Protein AF-S7MJC2-F1 (afdb_monomer_lite)

Organism: Myotis brandtii (NCBI:txid109478)

InterPro domains:
  IPR000845 Nucleoside phosphorylase domain [PF01048] (19-131)
  IPR035994 Nucleoside phosphorylase superfamily [G3DSA:3.40.50.1580] (18-143)
  IPR035994 Nucleoside phosphorylase superfamily [SSF53167] (21-129)

Secondary structure (DSSP, 8-state):
----TT-------SS--------SSHHHHHHHHHHHHHHHHHTT--S---------EESSS-TT-EEEEEEEE-TTS-SEEEEEETTEEEEEE-B--HHHHHHHHHHHTTSTT--EEEEEEE--S-SSSS--EEE-TT-GGGSS---

Foldseek 3Di:
DDDQDPAFFDADDPPDPDDDDQDDFDVSNVVVCVVVVVVCVVVVPPPHTDDDDDDFAEDVDDPQAAEQEQAEAEPVRHQWDWDQDVNDTDIGGGGYDPVVSVVVVVVCVVPPPHHYYYWYWYGDRDPPVRGTYTYHPPCPPPPVPDD

Structure (mmCIF, N/CA/C/O backbone):
data_AF-S7MJC2-F1
#
_entry.id   AF-S7MJC2-F1
#
loop_
_atom_site.group_PDB
_atom_site.id
_atom_site.type_symbol
_atom_site.label_atom_id
_atom_site.label_alt_id
_atom_site.label_comp_id
_atom_site.label_asym_id
_atom_site.label_entity_id
_atom_site.label_seq_id
_atom_site.pdbx_PDB_ins_code
_atom_site.Cartn_x
_atom_site.Cartn_y
_atom_site.Cartn_z
_atom_site.occupancy
_atom_site.B_iso_or_equiv
_atom_site.auth_seq_id
_atom_site.auth_comp_id
_atom_site.auth_asym_id
_atom_site.auth_atom_id
_atom_site.pdbx_PDB_model_num
ATOM 1 N N . MET A 1 1 ? -17.542 -5.859 9.133 1.00 28.62 1 MET A N 1
ATOM 2 C CA . MET A 1 1 ? -16.288 -5.605 8.392 1.00 28.62 1 MET A CA 1
ATOM 3 C C . MET A 1 1 ? -16.618 -5.601 6.905 1.00 28.62 1 MET A C 1
ATOM 5 O O . MET A 1 1 ? -17.199 -6.574 6.443 1.00 28.62 1 MET A O 1
ATOM 9 N N . ARG A 1 2 ? -16.375 -4.502 6.179 1.00 21.20 2 ARG A N 1
ATOM 10 C CA . ARG A 1 2 ? -16.713 -4.369 4.749 1.00 21.20 2 ARG A CA 1
ATOM 11 C C . ARG A 1 2 ? -15.410 -4.129 3.996 1.00 21.20 2 ARG A C 1
ATOM 13 O O . ARG A 1 2 ? -14.873 -3.033 4.081 1.00 21.20 2 ARG A O 1
ATOM 20 N N . ILE A 1 3 ? -14.886 -5.160 3.333 1.00 33.59 3 ILE A N 1
ATOM 21 C CA . ILE A 1 3 ? -13.587 -5.085 2.653 1.00 33.59 3 ILE A CA 1
ATOM 22 C C . ILE A 1 3 ? -13.747 -4.241 1.383 1.00 33.59 3 ILE A C 1
ATOM 24 O O . ILE A 1 3 ? -14.138 -4.735 0.326 1.00 33.59 3 ILE A O 1
ATOM 28 N N . GLN A 1 4 ? -13.468 -2.945 1.512 1.00 25.61 4 GLN A N 1
ATOM 29 C CA . GLN A 1 4 ? -12.931 -2.161 0.405 1.00 25.61 4 GLN A CA 1
ATOM 30 C C . GLN A 1 4 ? -11.503 -2.679 0.149 1.00 25.61 4 GLN A C 1
ATOM 32 O O . GLN A 1 4 ? -10.829 -3.119 1.079 1.00 25.61 4 GLN A O 1
ATOM 37 N N . GLY A 1 5 ? -11.118 -2.802 -1.121 1.00 31.08 5 GLY A N 1
ATOM 38 C CA . GLY A 1 5 ? -10.039 -3.711 -1.525 1.00 31.08 5 GLY A CA 1
ATOM 39 C C . GLY A 1 5 ? -8.655 -3.269 -1.093 1.00 31.08 5 GLY A C 1
ATOM 40 O O . GLY A 1 5 ? -8.299 -2.150 -1.408 1.00 31.08 5 GLY A O 1
ATOM 41 N N . GLU A 1 6 ? -7.908 -4.166 -0.439 1.00 34.56 6 GLU A N 1
ATOM 42 C CA . GLU A 1 6 ? -6.454 -4.100 -0.162 1.00 34.56 6 GLU A CA 1
ATOM 43 C C . GLU A 1 6 ? -5.891 -2.694 0.154 1.00 34.56 6 GLU A C 1
ATOM 45 O O . GLU A 1 6 ? -4.761 -2.350 -0.182 1.00 34.56 6 GLU A O 1
ATOM 50 N N . VAL A 1 7 ? -6.699 -1.903 0.868 1.00 31.23 7 VAL A N 1
ATOM 51 C CA . VAL A 1 7 ? -6.374 -0.594 1.436 1.00 31.23 7 VAL A CA 1
ATOM 52 C C . VAL A 1 7 ? -6.055 -0.789 2.910 1.00 31.23 7 VAL A C 1
ATOM 54 O O . VAL A 1 7 ? -6.888 -1.246 3.697 1.00 31.23 7 VAL A O 1
ATOM 57 N N . PHE A 1 8 ? -4.826 -0.451 3.279 1.00 36.59 8 PHE A N 1
ATOM 58 C CA . PHE A 1 8 ? -4.298 -0.622 4.625 1.00 36.59 8 PHE A CA 1
ATOM 59 C C . PHE A 1 8 ? -4.498 0.668 5.435 1.00 36.59 8 PHE A C 1
ATOM 61 O O . PHE A 1 8 ? -3.871 1.687 5.152 1.00 36.59 8 PHE A O 1
ATOM 68 N N . LYS A 1 9 ? -5.347 0.611 6.467 1.00 26.17 9 LYS A N 1
ATOM 69 C CA . LYS A 1 9 ? -5.318 1.541 7.611 1.00 26.17 9 LYS A CA 1
ATOM 70 C C . LYS A 1 9 ? -4.626 0.824 8.786 1.00 26.17 9 LYS A C 1
ATOM 72 O O . LYS A 1 9 ? -5.081 -0.277 9.081 1.00 26.17 9 LYS A O 1
ATOM 77 N N . GLY A 1 10 ? -3.584 1.373 9.442 1.00 34.16 10 GLY A N 1
ATOM 78 C CA . GLY A 1 10 ? -3.064 0.936 10.770 1.00 34.16 10 GLY A CA 1
ATOM 79 C C . GLY A 1 10 ? -1.548 0.941 11.061 1.00 34.16 10 GLY A C 1
ATOM 80 O O . GLY A 1 10 ? -0.824 1.518 10.278 1.00 34.16 10 GLY A O 1
ATOM 81 N N . VAL A 1 11 ? -0.967 0.405 12.161 1.00 38.16 11 VAL A N 1
ATOM 82 C CA . VAL A 1 11 ? -1.259 -0.790 13.012 1.00 38.16 11 VAL A CA 1
ATOM 83 C C . VAL A 1 11 ? -1.580 -0.517 14.486 1.00 38.16 11 VAL A C 1
ATOM 85 O O . VAL A 1 11 ? -0.864 0.232 15.140 1.00 38.16 11 VAL A O 1
ATOM 88 N N . THR A 1 12 ? -2.492 -1.335 15.039 1.00 33.94 12 THR A N 1
ATOM 89 C CA . THR A 1 12 ? -2.581 -1.624 16.484 1.00 33.94 12 THR A CA 1
ATOM 90 C C . THR A 1 12 ? -2.860 -3.120 16.716 1.00 33.94 12 THR A C 1
ATOM 92 O O . THR A 1 12 ? -3.979 -3.586 16.516 1.00 33.94 12 THR A O 1
ATOM 95 N N . LEU A 1 13 ? -1.853 -3.899 17.140 1.00 39.00 13 LEU A N 1
ATOM 96 C CA . LEU A 1 13 ? -2.025 -5.309 17.539 1.00 39.00 13 LEU A CA 1
ATOM 97 C C . LEU A 1 13 ? -2.205 -5.443 19.066 1.00 39.00 13 LEU A C 1
ATOM 99 O O . LEU A 1 13 ? -1.480 -4.790 19.826 1.00 39.00 13 LEU A O 1
ATOM 103 N N . PRO A 1 14 ? -3.105 -6.318 19.561 1.00 34.75 14 PRO A N 1
ATOM 104 C CA . PRO A 1 14 ? -3.339 -6.522 20.992 1.00 34.75 14 PRO A CA 1
ATOM 105 C C . PRO A 1 14 ? -2.229 -7.361 21.661 1.00 34.75 14 PRO A C 1
ATOM 107 O O . PRO A 1 14 ? -2.438 -8.496 22.079 1.00 34.75 14 PRO A O 1
ATOM 110 N N . LYS A 1 15 ? -1.037 -6.770 21.811 1.00 33.28 15 LYS A N 1
ATOM 111 C CA . LYS A 1 15 ? 0.146 -7.288 22.537 1.00 33.28 15 LYS A CA 1
ATOM 112 C C . LYS A 1 15 ? 0.772 -8.612 22.057 1.00 33.28 15 LYS A C 1
ATOM 114 O O . LYS A 1 15 ? 1.836 -8.954 22.575 1.00 33.28 15 LYS A O 1
ATOM 119 N N . SER A 1 16 ? 0.224 -9.308 21.060 1.00 41.56 16 SER A N 1
ATOM 120 C CA . SER A 1 16 ? 0.956 -10.342 20.314 1.00 41.56 16 SER A CA 1
ATOM 121 C C . SER A 1 16 ? 1.683 -9.718 19.115 1.00 41.56 16 SER A C 1
ATOM 123 O O . SER A 1 16 ? 1.082 -9.033 18.291 1.00 41.56 16 SER A O 1
ATOM 125 N N . HIS A 1 17 ? 3.003 -9.911 19.039 1.00 54.34 17 HIS A N 1
ATOM 126 C CA . HIS A 1 17 ? 3.835 -9.445 17.920 1.00 54.34 17 HIS A CA 1
ATOM 127 C C . HIS A 1 17 ? 3.906 -10.527 16.835 1.00 54.34 17 HIS A C 1
ATOM 129 O O . HIS A 1 17 ? 4.976 -11.050 16.526 1.00 54.34 17 HIS A O 1
ATOM 135 N N . ASP A 1 18 ? 2.750 -10.889 16.286 1.00 58.09 18 ASP A N 1
ATOM 136 C CA . ASP A 1 18 ? 2.670 -11.841 15.183 1.00 58.09 18 ASP A CA 1
ATOM 137 C C . ASP A 1 18 ? 3.053 -11.118 13.882 1.00 58.09 18 ASP A C 1
ATOM 139 O O . ASP A 1 18 ? 2.331 -10.238 13.413 1.00 58.09 18 ASP A O 1
ATOM 143 N N . ILE A 1 19 ? 4.218 -11.459 13.320 1.00 69.44 19 ILE A N 1
ATOM 144 C CA . ILE A 1 19 ? 4.754 -10.872 12.080 1.00 69.44 19 ILE A CA 1
ATOM 145 C C . ILE A 1 19 ? 4.627 -11.918 10.958 1.00 69.44 19 ILE A C 1
ATOM 147 O O . ILE A 1 19 ? 5.521 -12.752 10.805 1.00 69.44 19 ILE A O 1
ATOM 151 N N . PRO A 1 20 ? 3.519 -11.938 10.191 1.00 73.75 20 PRO A N 1
ATOM 152 C CA . PRO A 1 20 ? 3.336 -12.900 9.109 1.00 73.75 20 PRO A CA 1
ATOM 153 C C . PRO A 1 20 ? 4.168 -12.523 7.876 1.00 73.75 20 PRO A C 1
ATOM 155 O O . PRO A 1 20 ? 4.022 -11.436 7.313 1.00 73.75 20 PRO A O 1
ATOM 158 N N . GLU A 1 21 ? 4.999 -13.450 7.401 1.00 84.12 21 GLU A N 1
ATOM 159 C CA . GLU A 1 21 ? 5.652 -13.322 6.097 1.00 84.12 21 GLU A CA 1
ATOM 160 C C . GLU A 1 21 ? 4.642 -13.556 4.962 1.00 84.12 21 GLU A C 1
ATOM 162 O O . GLU A 1 21 ? 3.873 -14.516 4.983 1.00 84.12 21 GLU A O 1
ATOM 167 N N . HIS A 1 22 ? 4.644 -12.680 3.951 1.00 84.62 22 HIS A N 1
ATOM 168 C CA . HIS A 1 22 ? 3.643 -12.688 2.876 1.00 84.62 22 HIS A CA 1
ATOM 169 C C . HIS A 1 22 ? 4.168 -13.162 1.508 1.00 84.62 22 HIS A C 1
ATOM 171 O O . HIS A 1 22 ? 3.456 -13.056 0.509 1.00 84.62 22 HIS A O 1
ATOM 177 N N . GLY A 1 23 ? 5.415 -13.637 1.420 1.00 90.19 23 GLY A N 1
ATOM 178 C CA . GLY A 1 23 ? 6.057 -14.005 0.150 1.00 90.19 23 GLY A CA 1
ATOM 179 C C . GLY A 1 23 ? 6.201 -12.823 -0.822 1.00 90.19 23 GLY A C 1
ATOM 180 O O . GLY A 1 23 ? 6.333 -11.676 -0.395 1.00 90.19 23 GLY A O 1
ATOM 181 N N . MET A 1 24 ? 6.164 -13.085 -2.132 1.00 87.38 24 MET A N 1
ATOM 182 C CA . MET A 1 24 ? 6.287 -12.060 -3.181 1.00 87.38 24 MET A CA 1
ATOM 183 C C . MET A 1 24 ? 5.055 -12.020 -4.094 1.00 87.38 24 MET A C 1
ATOM 185 O O . MET A 1 24 ? 4.459 -13.053 -4.392 1.00 87.38 24 MET A O 1
ATOM 189 N N . GLY A 1 25 ? 4.721 -10.820 -4.578 1.00 86.50 25 GLY A N 1
ATOM 190 C CA . GLY A 1 25 ? 3.630 -10.585 -5.525 1.00 86.50 25 GLY A CA 1
ATOM 191 C C . GLY A 1 25 ? 2.225 -10.583 -4.906 1.00 86.50 25 GLY A C 1
ATOM 192 O O . GLY A 1 25 ? 1.976 -11.153 -3.841 1.00 86.50 25 GLY A O 1
ATOM 193 N N . ILE A 1 26 ? 1.293 -9.944 -5.620 1.00 89.56 26 ILE A N 1
ATOM 194 C CA . ILE A 1 26 ? -0.116 -9.768 -5.223 1.00 89.56 26 ILE A CA 1
ATOM 195 C C . ILE A 1 26 ? -0.815 -11.097 -4.847 1.00 89.56 26 ILE A C 1
ATOM 197 O O . ILE A 1 26 ? -1.455 -11.135 -3.795 1.00 89.56 26 ILE A O 1
ATOM 201 N N . PRO A 1 27 ? -0.667 -12.218 -5.592 1.00 90.56 27 PRO A N 1
ATOM 202 C CA . PRO A 1 27 ? -1.333 -13.475 -5.232 1.00 90.56 27 PRO A CA 1
ATOM 203 C C . PRO A 1 27 ? -0.924 -14.026 -3.858 1.00 90.56 27 PRO A C 1
ATOM 205 O O . PRO A 1 27 ? -1.760 -14.572 -3.144 1.00 90.56 27 PRO A O 1
ATOM 208 N N . SER A 1 28 ? 0.348 -13.869 -3.475 1.00 91.38 28 SER A N 1
ATOM 209 C CA . SER A 1 28 ? 0.890 -14.399 -2.218 1.00 91.38 28 SER A CA 1
ATOM 210 C C . SER A 1 28 ? 0.398 -13.595 -1.009 1.00 91.38 28 SER A C 1
ATOM 212 O O . SER A 1 28 ? -0.104 -14.167 -0.039 1.00 91.38 28 SER A O 1
ATOM 214 N N . ILE A 1 29 ? 0.459 -12.260 -1.088 1.00 89.62 29 ILE A N 1
ATOM 215 C CA . ILE A 1 29 ? -0.028 -11.390 -0.009 1.00 89.62 29 ILE A CA 1
ATOM 216 C C . ILE A 1 29 ? -1.555 -11.439 0.136 1.00 89.62 29 ILE A C 1
ATOM 218 O O . ILE A 1 29 ? -2.042 -11.463 1.264 1.00 89.62 29 ILE A O 1
ATOM 222 N N . SER A 1 30 ? -2.312 -11.541 -0.962 1.00 90.25 30 SER A N 1
ATOM 223 C CA . SER A 1 30 ? -3.780 -11.600 -0.906 1.00 90.25 30 SER A CA 1
ATOM 224 C C . SER A 1 30 ? -4.284 -12.844 -0.156 1.00 90.25 30 SER A C 1
ATOM 226 O O . SER A 1 30 ? -5.196 -12.741 0.666 1.00 90.25 30 SER A O 1
ATOM 228 N N . ILE A 1 31 ? -3.634 -14.007 -0.333 1.00 91.19 31 ILE A N 1
ATOM 229 C CA . ILE A 1 31 ? -3.926 -15.222 0.454 1.00 91.19 31 ILE A CA 1
ATOM 230 C C . ILE A 1 31 ? -3.681 -14.966 1.948 1.00 91.19 31 ILE A C 1
ATOM 232 O O . ILE A 1 31 ? -4.584 -15.190 2.756 1.00 91.19 31 ILE A O 1
ATOM 236 N N . MET A 1 32 ? -2.499 -14.449 2.309 1.00 91.75 32 MET A N 1
ATOM 237 C CA . MET A 1 32 ? -2.142 -14.145 3.702 1.00 91.75 32 MET A CA 1
ATOM 238 C C . MET A 1 32 ? -3.163 -13.195 4.345 1.00 91.75 32 MET A C 1
ATOM 240 O O . MET A 1 32 ? -3.682 -13.490 5.421 1.00 91.75 32 MET A O 1
ATOM 244 N N . LEU A 1 33 ? -3.522 -12.101 3.665 1.00 90.00 33 LEU A N 1
ATOM 245 C CA . LEU A 1 33 ? -4.487 -11.121 4.169 1.00 90.00 33 LEU A CA 1
ATOM 246 C C . LEU A 1 33 ? -5.890 -11.709 4.317 1.00 90.00 33 LEU A C 1
ATOM 248 O O . LEU A 1 33 ? -6.542 -11.471 5.334 1.00 90.00 33 LEU A O 1
ATOM 252 N N . HIS A 1 34 ? -6.351 -12.514 3.357 1.00 90.56 34 HIS A N 1
ATOM 253 C CA . HIS A 1 34 ? -7.633 -13.204 3.473 1.00 90.56 34 HIS A CA 1
ATOM 254 C C . HIS A 1 34 ? -7.680 -14.143 4.690 1.00 90.56 34 HIS A C 1
ATOM 256 O O . HIS A 1 34 ? -8.736 -14.276 5.309 1.00 90.56 34 HIS A O 1
ATOM 262 N N . GLU A 1 35 ? -6.566 -14.775 5.064 1.00 91.38 35 GLU A N 1
ATOM 263 C CA . GLU A 1 35 ? -6.475 -15.650 6.239 1.00 91.38 35 GLU A CA 1
ATOM 264 C C . GLU A 1 35 ? -6.355 -14.859 7.549 1.00 91.38 35 GLU A C 1
ATOM 266 O O . GLU A 1 35 ? -7.121 -15.105 8.484 1.00 91.38 35 GLU A O 1
ATOM 271 N N . LEU A 1 36 ? -5.484 -13.849 7.586 1.00 88.50 36 LEU A N 1
ATOM 272 C CA . LEU A 1 36 ? -5.286 -12.958 8.728 1.00 88.50 36 LEU A CA 1
ATOM 273 C C . LEU A 1 36 ? -6.575 -12.205 9.094 1.00 88.50 36 LEU A C 1
ATOM 275 O O . LEU A 1 36 ? -6.948 -12.151 10.263 1.00 88.50 36 LEU A O 1
ATOM 279 N N . ILE A 1 37 ? -7.316 -11.690 8.108 1.00 87.69 37 ILE A N 1
ATOM 280 C CA . ILE A 1 37 ? -8.592 -10.996 8.337 1.00 87.69 37 ILE A CA 1
ATOM 281 C C . ILE A 1 37 ? -9.655 -11.947 8.918 1.00 87.69 37 ILE A C 1
ATOM 283 O O . ILE A 1 37 ? -10.389 -11.550 9.827 1.00 87.69 37 ILE A O 1
ATOM 287 N N . LYS A 1 38 ? -9.720 -13.212 8.465 1.00 89.81 38 LYS A N 1
ATOM 288 C CA . LYS A 1 38 ? -10.585 -14.238 9.088 1.00 89.81 38 LYS A CA 1
ATOM 289 C C . LYS A 1 38 ? -10.175 -14.490 10.544 1.00 89.81 38 LYS A C 1
ATOM 291 O O . LYS A 1 38 ? -11.042 -14.547 11.413 1.00 89.81 38 LYS A O 1
ATOM 296 N N . LEU A 1 39 ? -8.874 -14.624 10.816 1.00 90.56 39 LEU A N 1
ATOM 297 C CA . LEU A 1 39 ? -8.333 -14.866 12.158 1.00 90.56 39 LEU A CA 1
ATOM 298 C C . LEU A 1 39 ? -8.689 -13.722 13.117 1.00 90.56 39 LEU A C 1
ATOM 300 O O . LEU A 1 39 ? -9.268 -13.975 14.170 1.00 90.56 39 LEU A O 1
ATOM 304 N N . LEU A 1 40 ? -8.430 -12.473 12.724 1.00 87.62 40 LEU A N 1
ATOM 305 C CA . LEU A 1 40 ? -8.744 -11.274 13.511 1.00 87.62 40 LEU A CA 1
ATOM 306 C C . LEU A 1 40 ? -10.250 -11.132 13.783 1.00 87.62 40 LEU A C 1
ATOM 308 O O . LEU A 1 40 ? -10.655 -10.803 14.900 1.00 87.62 40 LEU A O 1
ATOM 312 N N . TYR A 1 41 ? -11.089 -11.450 12.792 1.00 88.31 41 TYR A N 1
ATOM 313 C CA . TYR A 1 41 ? -12.543 -11.490 12.952 1.00 88.31 41 TYR A CA 1
ATOM 314 C C . TYR A 1 41 ? -12.990 -12.553 13.972 1.00 88.31 41 TYR A C 1
ATOM 316 O O . TYR A 1 41 ? -13.792 -12.257 14.858 1.00 88.31 41 TYR A O 1
ATOM 324 N N . HIS A 1 42 ? -12.448 -13.774 13.901 1.00 91.81 42 HIS A N 1
ATOM 325 C CA . HIS A 1 42 ? -12.751 -14.835 14.869 1.00 91.81 42 HIS A CA 1
ATOM 326 C C . HIS A 1 42 ? -12.195 -14.547 16.273 1.00 91.81 42 HIS A C 1
ATOM 328 O O . HIS A 1 42 ? -12.833 -14.906 17.262 1.00 91.81 42 HIS A O 1
ATOM 334 N N . ALA A 1 43 ? -11.070 -13.836 16.368 1.00 90.75 43 ALA A N 1
ATOM 335 C CA . ALA A 1 43 ? -10.506 -13.315 17.612 1.00 90.75 43 ALA A CA 1
ATOM 336 C C . ALA A 1 43 ? -11.262 -12.087 18.169 1.00 90.75 43 ALA A C 1
ATOM 338 O O . ALA A 1 43 ? -10.820 -11.502 19.157 1.00 90.75 43 ALA A O 1
ATOM 339 N N . GLN A 1 44 ? -12.376 -11.675 17.543 1.00 91.50 44 GLN A N 1
ATOM 340 C CA . GLN A 1 44 ? -13.187 -10.501 17.910 1.00 91.50 44 GLN A CA 1
ATOM 341 C C . GLN A 1 44 ? -12.364 -9.209 18.039 1.00 91.50 44 GLN A C 1
ATOM 343 O O . GLN A 1 44 ? -12.683 -8.325 18.834 1.00 91.50 44 GLN A O 1
ATOM 348 N N . SER A 1 45 ? -11.275 -9.106 17.277 1.00 85.38 45 SER A N 1
ATOM 349 C CA . SER A 1 45 ? -10.346 -7.994 17.407 1.00 85.38 45 SER A CA 1
ATOM 350 C C . SER A 1 45 ? -10.912 -6.754 16.709 1.00 85.38 45 SER A C 1
ATOM 352 O O . SER A 1 45 ? -11.201 -6.765 15.512 1.00 85.38 45 SER A O 1
ATOM 354 N N . CYS A 1 46 ? -11.087 -5.686 17.484 1.00 84.06 46 CYS A N 1
ATOM 355 C CA . CYS A 1 46 ? -11.564 -4.382 17.031 1.00 84.06 46 CYS A CA 1
ATOM 356 C C . CYS A 1 46 ? -10.399 -3.400 16.921 1.00 84.06 46 CYS A C 1
ATOM 358 O O . CYS A 1 46 ? -9.376 -3.591 17.572 1.00 84.06 46 CYS A O 1
ATOM 360 N N . ASP A 1 47 ? -10.583 -2.354 16.113 1.00 82.38 47 ASP A N 1
ATOM 361 C CA . ASP A 1 47 ? -9.539 -1.366 15.812 1.00 82.38 47 ASP A CA 1
ATOM 362 C C . ASP A 1 47 ? -8.242 -2.016 15.280 1.00 82.38 47 ASP A C 1
ATOM 364 O O . ASP A 1 47 ? -7.131 -1.582 15.582 1.00 82.38 47 ASP A O 1
ATOM 368 N N . VAL A 1 48 ? -8.405 -3.091 14.484 1.00 77.38 48 VAL A N 1
ATOM 369 C CA . VAL A 1 48 ? -7.309 -3.792 13.795 1.00 77.38 48 VAL A CA 1
ATOM 370 C C . VAL A 1 48 ? -7.222 -3.417 12.321 1.00 77.38 48 VAL A C 1
ATOM 372 O O . VAL A 1 48 ? -8.208 -3.212 11.613 1.00 77.38 48 VAL A O 1
ATOM 375 N N . THR A 1 49 ? -5.969 -3.325 11.909 1.00 78.62 49 THR A N 1
ATOM 376 C CA . THR A 1 49 ? -5.345 -2.043 11.602 1.00 78.62 49 THR A CA 1
ATOM 377 C C . THR A 1 49 ? -3.917 -2.511 11.233 1.00 78.62 49 THR A C 1
ATOM 379 O O . THR A 1 49 ? -3.300 -3.217 12.033 1.00 78.62 49 THR A O 1
ATOM 382 N N . MET A 1 50 ? -3.437 -2.277 9.999 1.00 83.12 50 MET A N 1
ATOM 383 C CA . MET A 1 50 ? -2.374 -3.035 9.298 1.00 83.12 50 MET A CA 1
ATOM 384 C C . MET A 1 50 ? -1.297 -2.156 8.608 1.00 83.12 50 MET A C 1
ATOM 386 O O . MET A 1 50 ? -1.625 -1.109 8.064 1.00 83.12 50 MET A O 1
ATOM 390 N N . ILE A 1 51 ? -0.036 -2.627 8.567 1.00 86.69 51 ILE A N 1
ATOM 391 C CA . ILE A 1 51 ? 1.148 -2.014 7.913 1.00 86.69 51 ILE A CA 1
ATOM 392 C C . ILE A 1 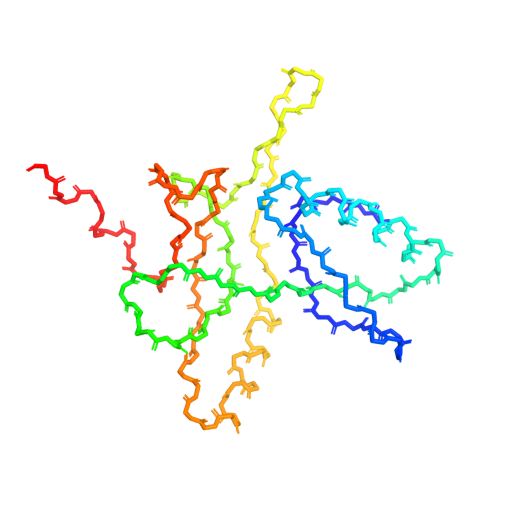51 ? 1.859 -3.095 7.096 1.00 86.69 51 ILE A C 1
ATOM 394 O O . ILE A 1 51 ? 2.039 -4.214 7.577 1.00 86.69 51 ILE A O 1
ATOM 398 N N . ARG A 1 52 ? 2.342 -2.743 5.898 1.00 88.38 52 ARG A N 1
ATOM 399 C CA . ARG A 1 52 ? 3.279 -3.566 5.122 1.00 88.38 52 ARG A CA 1
ATOM 400 C C . ARG A 1 52 ? 4.679 -2.953 5.176 1.00 88.38 52 ARG A C 1
ATOM 402 O O . ARG A 1 52 ? 4.867 -1.828 4.727 1.00 88.38 52 ARG A O 1
ATOM 409 N N . MET A 1 53 ? 5.664 -3.706 5.663 1.00 88.56 53 MET A N 1
ATOM 410 C CA . MET A 1 53 ? 7.086 -3.375 5.499 1.00 88.56 53 MET A CA 1
ATOM 411 C C . MET A 1 53 ? 7.674 -4.190 4.343 1.00 88.56 53 MET A C 1
ATOM 413 O O . MET A 1 53 ? 7.297 -5.342 4.138 1.00 88.56 53 MET A O 1
ATOM 417 N N . GLY A 1 54 ? 8.588 -3.603 3.570 1.00 86.69 54 GLY A N 1
ATOM 418 C CA . GLY A 1 54 ? 9.223 -4.273 2.437 1.00 86.69 54 GLY A CA 1
ATOM 419 C C . GLY A 1 54 ? 10.133 -3.344 1.636 1.00 86.69 54 GLY A C 1
ATOM 420 O O . GLY A 1 54 ? 10.237 -2.156 1.931 1.00 86.69 54 GLY A O 1
ATOM 421 N N . THR A 1 55 ? 10.788 -3.892 0.616 1.00 86.50 55 THR A N 1
ATOM 422 C CA . THR A 1 55 ? 11.676 -3.161 -0.299 1.00 86.50 55 THR A CA 1
ATOM 423 C C . THR A 1 55 ? 10.949 -2.718 -1.576 1.00 86.50 55 THR A C 1
ATOM 425 O O . THR A 1 55 ? 9.865 -3.210 -1.900 1.00 86.50 55 THR A O 1
ATOM 428 N N . SER A 1 56 ? 11.540 -1.763 -2.297 1.00 86.94 56 SER A N 1
ATOM 429 C CA . SER A 1 56 ? 11.050 -1.223 -3.573 1.00 86.94 56 SER A CA 1
ATOM 430 C C . SER A 1 56 ? 12.199 -0.591 -4.374 1.00 86.94 56 SER A C 1
ATOM 432 O O . SER A 1 56 ? 13.296 -0.408 -3.841 1.00 86.94 56 SER A O 1
ATOM 434 N N . GLY A 1 57 ? 11.965 -0.254 -5.648 1.00 86.31 57 GLY A N 1
ATOM 435 C CA . GLY A 1 57 ? 12.828 0.662 -6.395 1.00 86.31 57 GLY A CA 1
ATOM 436 C C . GLY A 1 57 ? 12.383 2.113 -6.194 1.00 86.31 57 GLY A C 1
ATOM 437 O O . GLY A 1 57 ? 11.212 2.429 -6.383 1.00 86.31 57 GLY A O 1
ATOM 438 N N . GLY A 1 58 ? 13.301 3.011 -5.838 1.00 86.31 58 GLY A N 1
ATOM 439 C CA . GLY A 1 58 ? 13.031 4.453 -5.794 1.00 86.31 58 GLY A CA 1
ATOM 440 C C . GLY A 1 58 ? 13.374 5.139 -7.119 1.00 86.31 58 GLY A C 1
ATOM 441 O O . GLY A 1 58 ? 14.400 4.823 -7.721 1.00 86.31 58 GLY A O 1
ATOM 442 N N . ILE A 1 59 ? 12.557 6.101 -7.558 1.00 86.12 59 ILE A N 1
ATOM 443 C CA . ILE A 1 59 ? 12.871 7.011 -8.671 1.00 86.12 59 ILE A CA 1
ATOM 444 C C . ILE A 1 59 ? 12.830 8.453 -8.162 1.00 86.12 59 ILE A C 1
ATOM 446 O O . ILE A 1 59 ? 11.890 8.860 -7.488 1.00 86.12 59 ILE A O 1
ATOM 450 N N . GLY A 1 60 ? 13.894 9.216 -8.436 1.00 85.50 60 GLY A N 1
ATOM 451 C CA . GLY A 1 60 ? 14.110 10.537 -7.826 1.00 85.50 60 GLY A CA 1
ATOM 452 C C . GLY A 1 60 ? 14.420 10.488 -6.320 1.00 85.50 60 GLY A C 1
ATOM 453 O O . GLY A 1 60 ? 14.487 11.528 -5.672 1.00 85.50 60 GLY A O 1
ATOM 454 N N . VAL A 1 61 ? 14.617 9.290 -5.759 1.00 85.94 61 VAL A N 1
ATOM 455 C CA . VAL A 1 61 ? 14.795 9.022 -4.324 1.00 85.94 61 VAL A CA 1
ATOM 456 C C . VAL A 1 61 ? 16.180 8.415 -4.073 1.00 85.94 61 VAL A C 1
ATOM 458 O O . VAL A 1 61 ? 16.671 7.617 -4.872 1.00 85.94 61 VAL A O 1
ATOM 461 N N . ALA A 1 62 ? 16.824 8.793 -2.967 1.00 89.12 62 ALA A N 1
ATOM 462 C CA . ALA A 1 62 ? 18.156 8.305 -2.616 1.00 89.12 62 ALA A CA 1
ATOM 463 C C . ALA A 1 62 ? 18.140 6.822 -2.169 1.00 89.12 62 ALA A C 1
ATOM 465 O O . ALA A 1 62 ? 17.201 6.389 -1.494 1.00 89.12 62 ALA A O 1
ATOM 466 N N . PRO A 1 63 ? 19.185 6.028 -2.479 1.00 89.69 63 PRO A N 1
ATOM 467 C CA . PRO A 1 63 ? 19.315 4.671 -1.953 1.00 89.69 63 PRO A CA 1
ATOM 468 C C . PRO A 1 63 ? 19.314 4.652 -0.419 1.00 89.69 63 PRO A C 1
ATOM 470 O O . PRO A 1 63 ? 20.045 5.409 0.216 1.00 89.69 63 PRO A O 1
ATOM 473 N N . GLY 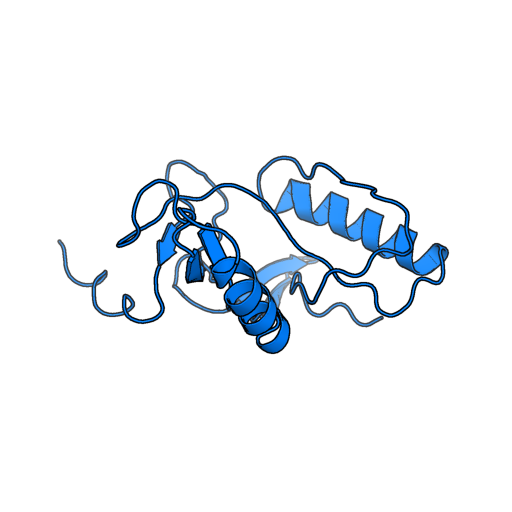A 1 64 ? 18.509 3.767 0.173 1.00 87.00 64 GLY A N 1
ATOM 474 C CA . GLY A 1 64 ? 18.343 3.665 1.627 1.00 87.00 64 GLY A CA 1
ATOM 475 C C . GLY A 1 64 ? 17.270 4.583 2.226 1.00 87.00 64 GLY A C 1
ATOM 476 O O . GLY A 1 64 ? 17.009 4.478 3.423 1.00 87.00 64 GLY A O 1
ATOM 477 N N . SER A 1 65 ? 16.614 5.435 1.430 1.00 89.06 65 SER A N 1
ATOM 478 C CA . SER A 1 65 ? 15.423 6.160 1.883 1.00 89.06 65 SER A CA 1
ATOM 479 C C . SER A 1 65 ? 14.247 5.228 2.174 1.00 89.06 65 SER A C 1
ATOM 481 O O . SER A 1 65 ? 14.016 4.247 1.465 1.00 89.06 65 SER A O 1
ATOM 483 N N . VAL A 1 66 ? 13.455 5.594 3.180 1.00 90.75 66 VAL A N 1
ATOM 484 C CA . VAL A 1 66 ? 12.140 5.002 3.454 1.00 90.75 66 VAL A CA 1
ATOM 485 C C . VAL A 1 66 ? 11.072 5.854 2.775 1.00 90.75 66 VAL A C 1
ATOM 487 O O . VAL A 1 66 ? 11.139 7.083 2.805 1.00 90.75 66 VAL A O 1
ATOM 490 N N . VAL A 1 67 ? 10.066 5.212 2.181 1.00 89.62 67 VAL A N 1
ATOM 491 C CA . VAL A 1 67 ? 8.886 5.917 1.671 1.00 89.62 67 VAL A CA 1
ATOM 492 C C . VAL A 1 67 ? 7.630 5.371 2.327 1.00 89.62 67 VAL A C 1
ATOM 494 O O . VAL A 1 67 ? 7.327 4.181 2.245 1.00 89.62 67 VAL A O 1
ATOM 497 N N . ILE A 1 68 ? 6.898 6.269 2.970 1.00 92.44 68 ILE A N 1
ATOM 498 C CA . ILE A 1 68 ? 5.559 6.036 3.488 1.00 92.44 68 ILE A CA 1
ATOM 499 C C . ILE A 1 68 ? 4.607 6.199 2.304 1.00 92.44 68 ILE A C 1
ATOM 501 O O . ILE A 1 68 ? 4.561 7.256 1.678 1.00 92.44 68 ILE A O 1
ATOM 505 N N . THR A 1 69 ? 3.879 5.141 1.959 1.00 91.19 69 THR A N 1
ATOM 506 C CA . THR A 1 69 ? 2.928 5.199 0.844 1.00 91.19 69 THR A CA 1
ATOM 507 C C . THR A 1 69 ? 1.634 5.865 1.303 1.00 91.19 69 THR A C 1
ATOM 509 O O . THR A 1 69 ? 1.013 5.389 2.249 1.00 91.19 69 THR A O 1
ATOM 512 N N . ASP A 1 70 ? 1.216 6.937 0.631 1.00 87.06 70 ASP A N 1
ATOM 513 C CA . ASP A 1 70 ? -0.114 7.549 0.789 1.00 87.06 70 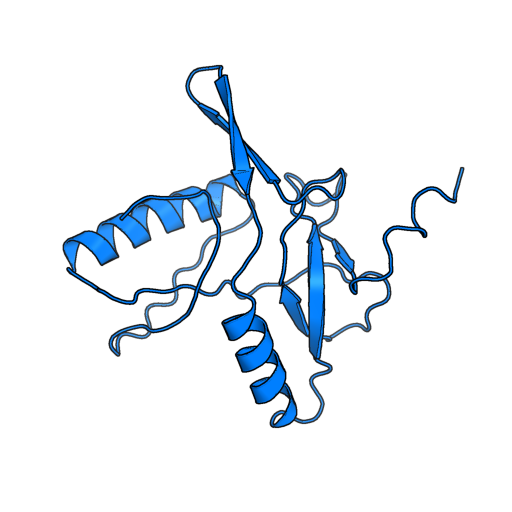ASP A CA 1
ATOM 514 C C . ASP A 1 70 ? -1.139 6.963 -0.197 1.00 87.06 70 ASP A C 1
ATOM 516 O O . ASP A 1 70 ? -2.326 6.868 0.108 1.00 87.06 70 ASP A O 1
ATOM 520 N N . THR A 1 71 ? -0.673 6.540 -1.372 1.00 88.12 71 THR A N 1
ATOM 521 C CA . THR A 1 71 ? -1.473 5.962 -2.453 1.00 88.12 71 THR A CA 1
ATOM 522 C C . THR A 1 71 ? -0.662 4.885 -3.168 1.00 88.12 71 THR A C 1
ATOM 524 O O . THR A 1 71 ? 0.442 5.146 -3.654 1.00 88.12 71 THR A O 1
ATOM 527 N N . ALA A 1 72 ? -1.199 3.667 -3.262 1.00 90.94 72 ALA A N 1
ATOM 528 C CA . ALA A 1 72 ? -0.669 2.675 -4.196 1.00 90.94 72 ALA A CA 1
ATOM 529 C C . ALA A 1 72 ? -1.325 2.873 -5.572 1.00 90.94 72 ALA A C 1
ATOM 531 O O . ALA A 1 72 ? -2.519 3.161 -5.640 1.00 90.94 72 ALA A O 1
ATOM 532 N N . VAL A 1 73 ? -0.579 2.725 -6.666 1.00 88.38 73 VAL A N 1
ATOM 533 C CA . VAL A 1 73 ? -1.081 2.953 -8.035 1.00 88.38 73 VAL A CA 1
ATOM 534 C C . VAL A 1 73 ? -0.797 1.778 -8.968 1.00 88.38 73 VAL A C 1
ATOM 536 O O . VAL A 1 73 ? 0.134 1.002 -8.740 1.00 88.38 73 VAL A O 1
ATOM 539 N N . ASP A 1 74 ? -1.604 1.643 -10.021 1.00 89.00 74 ASP A N 1
ATOM 540 C CA . ASP A 1 74 ? -1.353 0.693 -11.108 1.00 89.00 74 ASP A CA 1
ATOM 541 C C . ASP A 1 74 ? -0.234 1.173 -12.058 1.00 89.00 74 ASP A C 1
ATOM 543 O O . ASP A 1 74 ? 0.291 2.283 -11.941 1.00 89.00 74 ASP A O 1
ATOM 547 N N . SER A 1 75 ? 0.122 0.345 -13.045 1.00 87.75 75 SER A N 1
ATOM 548 C CA . SER A 1 75 ? 1.119 0.680 -14.078 1.00 87.75 75 SER A CA 1
ATOM 549 C C . SER A 1 75 ? 0.734 1.869 -14.980 1.00 87.75 75 SER A C 1
ATOM 551 O O . SER A 1 75 ? 1.542 2.279 -15.809 1.00 87.75 75 SER A O 1
ATOM 553 N N . PHE A 1 76 ? -0.481 2.413 -14.844 1.00 89.56 76 PHE A N 1
ATOM 554 C CA . PHE A 1 76 ? -0.971 3.621 -15.518 1.00 89.56 76 PHE A CA 1
ATOM 555 C C . PHE A 1 76 ? -1.122 4.801 -14.539 1.00 89.56 76 PHE A C 1
ATOM 557 O O . PHE A 1 76 ? -1.863 5.741 -14.835 1.00 89.56 76 PHE A O 1
ATOM 564 N N . PHE A 1 77 ? -0.453 4.732 -13.380 1.00 89.50 77 PHE A N 1
ATOM 565 C CA . PHE A 1 77 ? -0.450 5.723 -12.298 1.00 89.50 77 PHE A CA 1
ATOM 566 C C . PHE A 1 77 ? -1.828 6.007 -11.673 1.00 89.50 77 PHE A C 1
ATOM 568 O O . PHE A 1 77 ? -2.019 7.017 -11.003 1.00 89.50 77 PHE A O 1
ATOM 575 N N . LYS A 1 78 ? -2.808 5.109 -11.834 1.00 91.44 78 LYS A N 1
ATOM 576 C CA . LYS A 1 78 ? -4.164 5.312 -11.299 1.00 91.44 78 LYS A CA 1
ATOM 577 C C . LYS A 1 78 ? -4.308 4.697 -9.903 1.00 91.44 78 LYS A C 1
ATOM 579 O O . LYS A 1 78 ? -3.848 3.571 -9.703 1.00 91.44 78 LYS A O 1
ATOM 584 N N . PRO A 1 79 ? -5.008 5.362 -8.960 1.00 91.00 79 PRO A N 1
ATOM 585 C CA . PRO A 1 79 ? -5.257 4.864 -7.603 1.00 91.00 79 PRO A CA 1
ATOM 586 C C . PRO A 1 79 ? -6.341 3.774 -7.603 1.00 91.00 79 PRO A C 1
ATOM 588 O O . PRO A 1 79 ? -7.470 3.972 -7.144 1.00 91.00 79 PRO A O 1
ATOM 591 N N . ARG A 1 80 ? -6.022 2.623 -8.203 1.00 91.50 80 ARG A N 1
ATOM 592 C CA . ARG A 1 80 ? -6.937 1.494 -8.344 1.00 91.50 80 ARG A CA 1
ATOM 593 C C . ARG A 1 80 ? -6.228 0.140 -8.343 1.00 91.50 80 ARG A C 1
ATOM 595 O O . ARG A 1 80 ? -5.172 -0.027 -8.943 1.00 91.50 80 ARG A O 1
ATOM 602 N N . PHE A 1 81 ? -6.893 -0.854 -7.766 1.00 92.94 81 PHE A N 1
ATOM 603 C CA . PHE A 1 81 ? -6.577 -2.273 -7.902 1.00 92.94 81 PHE A CA 1
ATOM 604 C C . PHE A 1 81 ? -7.684 -2.971 -8.700 1.00 92.94 81 PHE A C 1
ATOM 606 O O . PHE A 1 81 ? -8.867 -2.825 -8.383 1.00 92.94 81 PHE A O 1
ATOM 613 N N . GLU A 1 82 ? -7.313 -3.730 -9.733 1.00 92.44 82 GLU A N 1
ATOM 614 C CA . GLU A 1 82 ? -8.236 -4.476 -10.597 1.00 92.44 82 GLU A CA 1
ATOM 615 C C . GLU A 1 82 ? -8.038 -5.983 -10.415 1.00 92.44 82 GLU A C 1
ATOM 617 O O . GLU A 1 82 ? -6.931 -6.493 -10.563 1.00 92.44 82 GLU A O 1
ATOM 622 N N . GLN A 1 83 ? -9.123 -6.700 -10.112 1.00 92.62 83 GLN A N 1
ATOM 623 C CA . GLN A 1 83 ? -9.121 -8.150 -9.902 1.00 92.62 83 GLN A CA 1
ATOM 624 C C . GLN A 1 83 ? -10.226 -8.806 -10.732 1.00 92.62 83 GLN A C 1
ATOM 626 O O . GLN A 1 83 ? -11.372 -8.362 -10.685 1.00 92.62 83 GLN A O 1
ATOM 631 N N . VAL A 1 84 ? -9.922 -9.899 -11.435 1.00 93.12 84 VAL A N 1
ATOM 632 C CA . VAL A 1 84 ? -10.954 -10.721 -12.088 1.00 93.12 84 VAL A CA 1
ATOM 633 C C . VAL A 1 84 ? -11.651 -11.596 -11.044 1.00 93.12 84 VAL A C 1
ATOM 635 O O . VAL A 1 84 ? -11.003 -12.345 -10.315 1.00 93.12 84 VAL A O 1
ATOM 638 N N . VAL A 1 85 ? -12.979 -11.509 -10.975 1.00 93.75 85 VAL A N 1
ATOM 639 C CA . VAL A 1 85 ? -13.839 -12.298 -10.087 1.00 93.75 85 VAL A CA 1
ATOM 640 C C . VAL A 1 85 ? -14.993 -12.851 -10.918 1.00 93.75 85 VAL A C 1
ATOM 642 O O . VAL A 1 85 ? -15.859 -12.090 -11.341 1.00 93.75 85 VAL A O 1
ATOM 645 N N . LEU A 1 86 ? -15.006 -14.169 -11.155 1.00 94.25 86 LEU A N 1
ATOM 646 C CA . LEU A 1 86 ? -16.003 -14.848 -12.003 1.00 94.25 86 LEU A CA 1
ATOM 647 C C . LEU A 1 86 ? -16.173 -14.133 -13.361 1.00 94.25 86 LEU A C 1
ATOM 649 O O . LEU A 1 86 ? -17.246 -13.627 -13.678 1.00 94.25 86 LEU A O 1
ATOM 653 N N . ASP A 1 87 ? -15.067 -14.013 -14.100 1.00 94.50 87 ASP A N 1
ATOM 654 C CA . ASP A 1 87 ? -14.942 -13.350 -15.411 1.00 94.50 87 ASP A CA 1
ATOM 655 C C . ASP A 1 87 ? -15.312 -11.850 -15.464 1.00 94.50 87 ASP A C 1
ATOM 657 O O . ASP A 1 87 ? -15.260 -11.230 -16.524 1.00 94.50 87 ASP A O 1
ATOM 661 N N . ASN A 1 88 ? -15.617 -11.225 -14.321 1.00 94.69 88 ASN A N 1
ATOM 662 C CA . ASN A 1 88 ? -15.891 -9.792 -14.207 1.00 94.69 88 ASN A CA 1
ATOM 663 C C . ASN A 1 88 ? -14.685 -9.059 -13.600 1.00 94.69 88 ASN A C 1
ATOM 665 O O . ASN A 1 88 ? -14.136 -9.492 -12.587 1.00 94.69 88 ASN A O 1
ATOM 669 N N . VAL A 1 89 ? -14.291 -7.919 -14.176 1.00 95.19 89 VAL A N 1
ATOM 670 C CA . VAL A 1 89 ? -13.252 -7.051 -13.595 1.00 95.19 89 VAL A CA 1
ATOM 671 C C . VAL A 1 89 ? -13.853 -6.235 -12.449 1.00 95.19 89 VAL A C 1
ATOM 673 O O . VAL A 1 89 ? -14.779 -5.452 -12.650 1.00 95.19 89 VAL A O 1
ATOM 676 N N . VAL A 1 90 ? -13.312 -6.407 -11.244 1.00 94.75 90 VAL A N 1
ATOM 677 C CA . VAL A 1 90 ? -13.692 -5.666 -10.038 1.00 94.75 90 VAL A CA 1
ATOM 678 C C . VAL A 1 90 ? -12.582 -4.680 -9.683 1.00 94.75 90 VAL A C 1
ATOM 680 O O . VAL A 1 90 ? -11.552 -5.060 -9.123 1.00 94.75 90 VAL A O 1
ATOM 683 N N . THR A 1 91 ? -12.810 -3.405 -9.996 1.00 92.56 91 THR A N 1
ATOM 684 C CA . THR A 1 91 ? -11.935 -2.282 -9.627 1.00 92.56 91 THR A CA 1
ATOM 685 C C . THR A 1 91 ? -12.230 -1.810 -8.197 1.00 92.56 91 THR A C 1
ATOM 687 O O . THR A 1 91 ? -13.390 -1.729 -7.787 1.00 92.56 91 THR A O 1
ATOM 690 N N . ARG A 1 92 ? -11.192 -1.487 -7.419 1.00 91.75 92 ARG A N 1
ATOM 691 C CA . ARG A 1 92 ? -11.282 -0.984 -6.033 1.00 91.75 92 ARG A CA 1
ATOM 692 C C . ARG A 1 92 ? -10.258 0.142 -5.822 1.00 91.75 92 ARG A C 1
ATOM 694 O O . ARG A 1 92 ? -9.231 0.125 -6.488 1.00 91.75 92 ARG A O 1
ATOM 701 N N . SER A 1 93 ? -10.539 1.110 -4.941 1.00 91.94 93 SER A N 1
ATOM 702 C CA . SER A 1 93 ? -9.583 2.189 -4.599 1.00 91.94 93 SER A CA 1
ATOM 703 C C . SER A 1 93 ? -8.346 1.633 -3.883 1.00 91.94 93 SER A C 1
ATOM 705 O O . SER A 1 93 ? -8.429 0.564 -3.283 1.00 91.94 93 SER A O 1
ATOM 707 N N . THR A 1 94 ? -7.236 2.370 -3.942 1.00 90.50 94 THR A N 1
ATOM 708 C CA . THR A 1 94 ? -5.940 2.063 -3.302 1.00 90.50 94 THR A CA 1
ATOM 709 C C . THR A 1 94 ? -5.324 3.270 -2.569 1.00 90.50 94 THR A C 1
ATOM 711 O O . THR A 1 94 ? -4.127 3.286 -2.274 1.00 90.50 94 THR A O 1
ATOM 714 N N . GLU A 1 95 ? -6.140 4.282 -2.253 1.00 88.75 95 GLU A N 1
ATOM 715 C CA . GLU A 1 95 ? -5.790 5.358 -1.312 1.00 88.75 95 GLU A CA 1
ATOM 716 C C . GLU A 1 95 ? -5.588 4.783 0.100 1.00 88.75 95 GLU A C 1
ATOM 718 O O . GLU A 1 95 ? -6.434 4.031 0.585 1.00 88.75 95 GLU A O 1
ATOM 723 N N . LEU A 1 96 ? -4.491 5.139 0.771 1.00 88.69 96 LEU A N 1
ATOM 724 C CA . LEU A 1 96 ? -4.163 4.673 2.122 1.00 88.69 96 LEU A CA 1
ATOM 725 C C . LEU A 1 96 ? -4.501 5.730 3.184 1.00 88.69 96 LEU A C 1
ATOM 727 O O . LEU A 1 96 ? -5.029 6.807 2.895 1.00 88.69 96 LEU A O 1
ATOM 731 N N . ASP A 1 97 ? -4.253 5.394 4.449 1.00 88.62 97 ASP A N 1
ATOM 732 C CA . ASP A 1 97 ? -4.601 6.263 5.568 1.00 88.62 97 ASP A CA 1
ATOM 733 C C . ASP A 1 97 ? -3.655 7.464 5.701 1.00 88.62 97 ASP A C 1
ATOM 735 O O . ASP A 1 97 ? -2.475 7.314 6.020 1.00 88.62 97 ASP A O 1
ATOM 739 N N . LYS A 1 98 ? -4.183 8.667 5.459 1.00 89.00 98 LYS A N 1
ATOM 740 C CA . LYS A 1 98 ? -3.398 9.909 5.433 1.00 89.00 98 LYS A CA 1
ATOM 741 C C . LYS A 1 98 ? -2.995 10.372 6.832 1.00 89.00 98 LYS A C 1
ATOM 743 O O . LYS A 1 98 ? -1.874 10.834 7.004 1.00 89.00 98 LYS A O 1
ATOM 748 N N . GLU A 1 99 ? -3.861 10.180 7.828 1.00 89.44 99 GLU A N 1
ATOM 749 C CA . GLU A 1 99 ? -3.577 10.544 9.225 1.00 89.44 99 GLU A CA 1
ATOM 750 C C . GLU A 1 99 ? -2.412 9.693 9.758 1.00 89.44 99 GLU A C 1
ATOM 752 O O . GLU A 1 99 ? -1.407 10.227 10.220 1.00 89.44 99 GLU A O 1
ATOM 757 N N . LEU A 1 100 ? -2.470 8.377 9.539 1.00 87.44 100 LEU A N 1
ATOM 758 C CA . LEU A 1 100 ? -1.368 7.451 9.810 1.00 87.44 100 LEU A CA 1
ATOM 759 C C . LEU A 1 100 ? -0.084 7.798 9.033 1.00 87.44 100 LEU A C 1
ATOM 761 O O . LEU A 1 100 ? 1.014 7.709 9.581 1.00 87.44 100 LEU A O 1
ATOM 765 N N . ALA A 1 101 ? -0.186 8.141 7.744 1.00 87.31 101 ALA A N 1
ATOM 766 C CA . ALA A 1 101 ? 0.987 8.481 6.941 1.00 87.31 101 ALA A CA 1
ATOM 767 C C . ALA A 1 101 ? 1.706 9.723 7.499 1.00 87.31 101 ALA A C 1
ATOM 769 O O . ALA A 1 101 ? 2.939 9.767 7.535 1.00 87.31 101 ALA A O 1
ATOM 770 N N . GLU A 1 102 ? 0.945 10.700 7.998 1.00 90.38 102 GLU A N 1
ATOM 771 C CA . GLU A 1 102 ? 1.475 11.848 8.731 1.00 90.38 102 GLU A CA 1
ATOM 772 C C . GLU A 1 102 ? 2.048 11.451 10.101 1.00 90.38 102 GLU A C 1
ATOM 774 O O . GLU A 1 102 ? 3.150 11.890 10.426 1.00 90.38 102 GLU A O 1
ATOM 779 N N . GLU A 1 103 ? 1.390 10.588 10.884 1.00 90.38 103 GLU A N 1
ATOM 780 C CA . GLU A 1 103 ? 1.923 10.057 12.153 1.00 90.38 103 GLU A CA 1
ATOM 781 C C . GLU A 1 103 ? 3.280 9.361 11.965 1.00 90.38 103 GLU A C 1
ATOM 783 O O . GLU A 1 103 ? 4.262 9.738 12.606 1.00 90.38 103 GLU A O 1
ATOM 788 N N . LEU A 1 104 ? 3.379 8.415 11.025 1.00 87.81 104 LEU A N 1
ATOM 789 C CA . LEU A 1 104 ? 4.625 7.718 10.690 1.00 87.81 104 LEU A CA 1
ATOM 790 C C . LEU A 1 104 ? 5.710 8.695 10.202 1.00 87.81 104 LEU A C 1
ATOM 792 O O . LEU A 1 104 ? 6.881 8.564 10.568 1.00 87.81 104 LEU A O 1
ATOM 796 N N . SER A 1 105 ? 5.32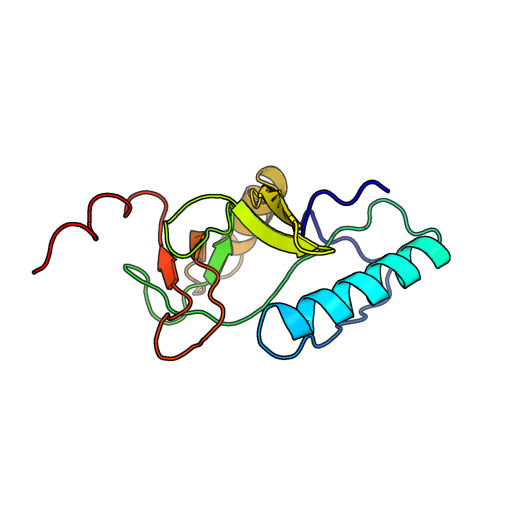7 9.709 9.420 1.00 89.50 105 SER A N 1
ATOM 797 C CA . SER A 1 105 ? 6.237 10.757 8.939 1.00 89.50 105 SER A CA 1
ATOM 798 C C . SER A 1 105 ? 6.737 11.647 10.081 1.00 89.50 105 SER A C 1
ATOM 800 O O . SER A 1 105 ? 7.918 11.996 10.122 1.00 89.50 105 SER A O 1
ATOM 802 N N . ASN A 1 106 ? 5.887 11.953 11.065 1.00 90.75 106 ASN A N 1
ATOM 803 C CA . ASN A 1 106 ? 6.274 12.656 12.284 1.00 90.75 106 ASN A CA 1
ATOM 804 C C . ASN A 1 106 ? 7.237 11.806 13.136 1.00 90.75 106 ASN A C 1
ATOM 806 O O . ASN A 1 106 ? 8.307 12.305 13.484 1.00 90.75 106 ASN A O 1
ATOM 810 N N . CYS A 1 107 ? 6.933 10.524 13.385 1.00 88.06 107 CYS A N 1
ATOM 811 C CA . CYS A 1 107 ? 7.816 9.602 14.113 1.00 88.06 107 CYS A CA 1
ATOM 812 C C . CYS A 1 107 ? 9.193 9.449 13.447 1.00 88.06 107 CYS A C 1
ATOM 814 O O . CYS A 1 107 ? 10.209 9.376 14.137 1.00 88.06 107 CYS A O 1
ATOM 816 N N . SER A 1 108 ? 9.261 9.456 12.110 1.00 86.50 108 SER A N 1
ATOM 817 C CA . SER A 1 108 ? 10.538 9.330 11.391 1.00 86.50 108 SER A CA 1
ATOM 818 C C . SER A 1 108 ? 11.542 10.451 11.711 1.00 86.50 108 SER A C 1
ATOM 820 O O . SER A 1 108 ? 12.748 10.228 11.641 1.00 86.50 108 SER A O 1
ATOM 822 N N . ARG A 1 109 ? 11.073 11.634 12.143 1.00 87.44 109 ARG A N 1
ATOM 823 C CA . ARG A 1 109 ? 11.933 12.776 12.518 1.00 87.44 109 ARG A CA 1
ATOM 824 C C . ARG A 1 109 ? 12.741 12.539 13.794 1.00 87.44 109 ARG A C 1
ATOM 826 O O . ARG A 1 109 ? 13.730 13.233 14.013 1.00 87.44 109 ARG A O 1
ATOM 833 N N . GLU A 1 110 ? 12.344 11.571 14.618 1.00 86.69 110 GLU A N 1
ATOM 834 C CA . GLU A 1 110 ? 13.077 11.164 15.822 1.00 86.69 110 GLU A CA 1
ATOM 835 C C . GLU A 1 110 ? 14.222 10.181 15.505 1.00 86.69 110 GLU A C 1
ATOM 837 O O . GLU A 1 110 ? 15.075 9.930 16.358 1.00 86.69 110 GLU A O 1
ATOM 842 N N . ILE A 1 111 ? 14.279 9.646 14.276 1.00 84.38 111 ILE A N 1
ATOM 843 C CA . ILE A 1 111 ? 15.246 8.630 13.842 1.00 84.38 111 ILE A CA 1
ATOM 844 C C . ILE A 1 111 ? 16.321 9.278 12.946 1.00 84.38 111 ILE A C 1
ATOM 846 O O . ILE A 1 111 ? 16.104 9.473 11.746 1.00 84.38 111 ILE A O 1
ATOM 850 N N . PRO A 1 112 ? 17.516 9.610 13.474 1.00 79.12 112 PRO A N 1
ATOM 851 C CA . PRO A 1 112 ? 18.568 10.214 12.666 1.00 79.12 112 PRO A CA 1
ATOM 852 C C . PRO A 1 112 ? 19.094 9.247 11.595 1.00 79.12 112 PRO A C 1
ATOM 854 O O . PRO A 1 112 ? 19.217 8.043 11.814 1.00 79.12 112 PRO A O 1
ATOM 857 N N . ASN A 1 113 ? 19.499 9.813 10.455 1.00 81.38 113 ASN A N 1
ATOM 858 C CA . ASN A 1 113 ? 20.088 9.126 9.296 1.00 81.38 113 ASN A CA 1
ATOM 859 C C . ASN A 1 113 ? 19.148 8.218 8.472 1.00 81.38 113 ASN A C 1
ATOM 861 O O . ASN A 1 113 ? 19.632 7.571 7.547 1.00 81.38 113 ASN A O 1
ATOM 865 N N . PHE A 1 114 ? 17.834 8.206 8.730 1.00 79.19 114 PHE A N 1
ATOM 866 C CA . PHE A 1 114 ? 16.842 7.540 7.871 1.00 79.19 114 PHE A CA 1
ATOM 867 C C . PHE A 1 114 ? 16.022 8.562 7.059 1.00 79.19 114 PHE A C 1
ATOM 869 O O . PHE A 1 114 ? 14.980 9.030 7.527 1.00 79.19 114 PHE A O 1
ATOM 876 N N . PRO A 1 115 ? 16.468 8.952 5.844 1.00 86.69 115 PRO A N 1
ATOM 877 C CA . PRO A 1 115 ? 15.737 9.908 5.019 1.00 86.69 115 PRO A CA 1
ATOM 878 C C . PRO A 1 115 ? 14.375 9.327 4.627 1.00 86.69 115 PRO A C 1
ATOM 880 O O . PRO A 1 115 ? 14.291 8.353 3.881 1.00 86.69 115 PRO A O 1
ATOM 883 N N . THR A 1 116 ? 13.313 9.933 5.153 1.00 89.25 116 THR A N 1
ATOM 884 C CA . THR A 1 116 ? 11.936 9.452 5.013 1.00 89.25 116 THR A CA 1
ATOM 885 C C . THR A 1 116 ? 11.087 10.484 4.280 1.00 89.25 116 THR A C 1
ATOM 887 O O . THR A 1 116 ? 11.186 11.679 4.557 1.00 89.25 116 THR A O 1
ATOM 890 N N . LEU A 1 117 ? 10.255 10.028 3.344 1.00 90.62 117 LEU A N 1
ATOM 891 C CA . LEU A 1 117 ? 9.284 10.855 2.620 1.00 90.62 117 LEU A CA 1
ATOM 892 C C . LEU A 1 117 ? 7.917 10.164 2.532 1.00 90.62 117 LEU A C 1
ATOM 894 O O . LEU A 1 117 ? 7.812 8.957 2.744 1.00 90.62 117 LEU A O 1
ATOM 898 N N . ILE A 1 118 ? 6.884 10.933 2.189 1.00 90.00 118 ILE A N 1
ATOM 899 C CA . ILE A 1 118 ? 5.592 10.407 1.729 1.00 90.00 118 ILE A CA 1
ATOM 900 C C . ILE A 1 118 ? 5.613 10.410 0.192 1.00 90.00 118 ILE A C 1
ATOM 902 O O . ILE A 1 118 ? 6.136 11.357 -0.404 1.00 90.00 118 ILE A O 1
ATOM 906 N N . GLY A 1 119 ? 5.110 9.349 -0.441 1.00 88.88 119 GLY A N 1
ATOM 907 C CA . GLY A 1 119 ? 5.170 9.178 -1.895 1.00 88.88 119 GLY A CA 1
ATOM 908 C C . GLY A 1 119 ? 4.218 8.113 -2.443 1.00 88.88 119 GLY A C 1
ATOM 909 O O . GLY A 1 119 ? 3.837 7.185 -1.728 1.00 88.88 119 GLY A O 1
ATOM 910 N N . HIS A 1 120 ? 3.885 8.203 -3.730 1.00 89.25 120 HIS A N 1
ATOM 911 C CA . HIS A 1 120 ? 3.075 7.201 -4.426 1.00 89.25 120 HIS A CA 1
ATOM 912 C C . HIS A 1 120 ? 3.914 5.966 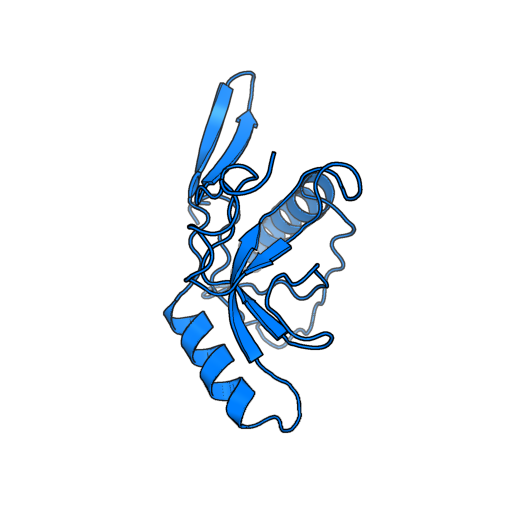-4.799 1.00 89.25 120 HIS A C 1
ATOM 914 O O . HIS A 1 120 ? 5.035 6.088 -5.306 1.00 89.25 120 HIS A O 1
ATOM 920 N N . THR A 1 121 ? 3.354 4.767 -4.603 1.00 88.94 121 THR A N 1
ATOM 921 C CA . THR A 1 121 ? 4.014 3.480 -4.905 1.00 88.94 121 THR A CA 1
ATOM 922 C C . THR A 1 121 ? 3.295 2.749 -6.035 1.00 88.94 121 THR A C 1
ATOM 924 O O . THR A 1 121 ? 2.149 2.333 -5.876 1.00 88.94 121 THR A O 1
ATOM 927 N N . MET A 1 122 ? 3.976 2.527 -7.160 1.00 91.12 122 MET A N 1
ATOM 928 C CA . MET A 1 122 ? 3.479 1.684 -8.249 1.00 91.12 122 MET A CA 1
ATOM 929 C C . MET A 1 122 ? 3.588 0.201 -7.877 1.00 91.12 122 MET A C 1
ATOM 931 O O . MET A 1 122 ? 4.686 -0.309 -7.645 1.00 91.12 122 MET A O 1
ATOM 935 N N . CYS A 1 123 ? 2.456 -0.501 -7.874 1.00 89.44 123 CYS A N 1
ATOM 936 C CA . CYS A 1 123 ? 2.380 -1.945 -7.669 1.00 89.44 123 CYS A CA 1
ATOM 937 C C . CYS A 1 123 ? 2.340 -2.683 -9.014 1.00 89.44 123 CYS A C 1
ATOM 939 O O . CYS A 1 123 ? 1.570 -2.329 -9.906 1.00 89.44 123 CYS A O 1
ATOM 941 N N . THR A 1 124 ? 3.149 -3.735 -9.151 1.00 86.50 124 THR A N 1
ATOM 942 C CA . THR A 1 124 ? 3.347 -4.467 -10.411 1.00 86.50 124 THR A CA 1
ATOM 943 C C . THR A 1 124 ? 3.154 -5.976 -10.224 1.00 86.50 124 THR A C 1
ATOM 945 O O . THR A 1 124 ? 3.233 -6.497 -9.108 1.00 86.50 124 THR A O 1
ATOM 948 N N . TYR A 1 125 ? 2.859 -6.686 -11.319 1.00 87.06 125 TYR A N 1
ATOM 949 C CA . TYR A 1 125 ? 2.630 -8.141 -11.312 1.00 87.06 125 TYR A CA 1
ATOM 950 C C . TYR A 1 125 ? 3.897 -8.972 -11.564 1.00 87.06 125 TYR A C 1
ATOM 952 O O . TYR A 1 125 ? 3.961 -10.121 -11.134 1.00 87.06 125 TYR A O 1
ATOM 960 N N . ASP A 1 126 ? 4.890 -8.382 -12.227 1.00 86.56 126 ASP A N 1
ATOM 961 C CA . ASP A 1 126 ? 6.230 -8.934 -12.443 1.00 86.56 126 ASP A CA 1
ATOM 962 C C . ASP A 1 126 ? 7.288 -7.994 -11.822 1.00 86.56 126 ASP A C 1
ATOM 964 O O . ASP A 1 126 ? 6.959 -6.897 -11.366 1.00 86.56 126 ASP A O 1
ATOM 968 N N . PHE A 1 127 ? 8.549 -8.425 -11.769 1.00 85.44 127 PHE A N 1
ATOM 969 C CA . PHE A 1 127 ? 9.687 -7.640 -11.284 1.00 85.44 127 PHE A CA 1
ATOM 970 C C . PHE A 1 127 ? 10.569 -7.061 -12.409 1.00 85.44 127 PHE A C 1
ATOM 972 O O . PHE A 1 127 ? 11.151 -5.985 -12.238 1.00 85.44 127 PHE A O 1
ATOM 979 N N . TYR A 1 128 ? 10.687 -7.764 -13.540 1.00 86.25 128 TYR A N 1
ATOM 980 C CA . TYR A 1 128 ? 11.672 -7.504 -14.592 1.00 86.25 128 TYR A CA 1
ATOM 981 C C . TYR A 1 128 ? 11.126 -6.635 -15.728 1.00 86.25 128 TYR A C 1
ATOM 983 O O . TYR A 1 128 ? 11.767 -5.654 -16.099 1.00 86.25 128 TYR A O 1
ATOM 991 N N . GLU A 1 129 ? 9.954 -6.969 -16.269 1.00 80.62 129 GLU A N 1
ATOM 992 C CA . GLU A 1 129 ? 9.312 -6.211 -17.351 1.00 80.62 129 GLU A CA 1
ATOM 993 C C . GLU A 1 129 ? 8.641 -4.933 -16.824 1.00 80.62 129 GLU A C 1
ATOM 995 O O . GLU A 1 129 ? 8.586 -3.919 -17.521 1.00 80.62 129 GLU A O 1
ATOM 1000 N N . VAL A 1 130 ? 8.167 -4.952 -15.571 1.00 65.75 130 VAL A N 1
ATOM 1001 C CA . VAL A 1 130 ? 7.520 -3.806 -14.915 1.00 65.75 130 VAL A CA 1
ATOM 1002 C C . VAL A 1 130 ? 7.979 -3.716 -13.456 1.00 65.75 130 VAL A C 1
ATOM 1004 O O . VAL A 1 130 ? 7.432 -4.377 -12.583 1.00 65.75 130 VAL A O 1
ATOM 1007 N N . THR A 1 131 ? 9.001 -2.913 -13.163 1.00 61.16 131 THR A N 1
ATOM 1008 C CA . THR A 1 131 ? 9.553 -2.801 -11.798 1.00 61.16 131 THR A CA 1
ATOM 1009 C C . THR A 1 131 ? 8.655 -1.978 -10.862 1.00 61.16 131 THR A C 1
ATOM 1011 O O . THR A 1 131 ? 8.203 -0.900 -11.246 1.00 61.16 131 THR A O 1
ATOM 1014 N N . ILE A 1 132 ? 8.489 -2.426 -9.608 1.00 60.81 132 ILE A N 1
ATOM 1015 C CA . ILE A 1 132 ? 7.906 -1.633 -8.505 1.00 60.81 132 ILE A CA 1
ATOM 1016 C C . ILE A 1 132 ? 8.719 -0.348 -8.318 1.00 60.81 132 ILE A C 1
ATOM 1018 O O . ILE A 1 132 ? 9.902 -0.404 -7.965 1.00 60.81 132 ILE A O 1
ATOM 1022 N N . LYS A 1 133 ? 8.072 0.801 -8.525 1.00 74.12 133 LYS A N 1
ATOM 1023 C CA . LYS A 1 133 ? 8.690 2.132 -8.498 1.00 74.12 133 LYS A CA 1
ATOM 1024 C C . LYS A 1 133 ? 7.963 3.048 -7.520 1.00 74.12 133 LYS A C 1
ATOM 1026 O O . LYS A 1 133 ? 6.735 3.080 -7.502 1.00 74.12 133 LYS A O 1
ATOM 1031 N N . VAL A 1 134 ? 8.723 3.804 -6.736 1.00 71.56 134 VAL A N 1
ATOM 1032 C CA . VAL A 1 134 ? 8.203 4.776 -5.768 1.00 71.56 134 VAL A CA 1
ATOM 1033 C C . VAL A 1 134 ? 8.693 6.173 -6.119 1.00 71.56 134 VAL A C 1
ATOM 1035 O O . VAL A 1 134 ? 9.873 6.352 -6.432 1.00 71.56 134 VAL A O 1
ATOM 1038 N N . PHE A 1 135 ? 7.787 7.148 -6.053 1.00 70.19 135 PHE A N 1
ATOM 1039 C CA . PHE A 1 135 ? 8.003 8.520 -6.504 1.00 70.19 135 PHE A CA 1
ATOM 1040 C C . PHE A 1 135 ? 7.481 9.525 -5.460 1.00 70.19 135 PHE A C 1
ATOM 1042 O O . PHE A 1 135 ? 6.447 9.266 -4.841 1.00 70.19 135 PHE A O 1
ATOM 1049 N N . PRO A 1 136 ? 8.125 10.691 -5.271 1.00 64.31 136 PRO A N 1
ATOM 1050 C CA . PRO A 1 136 ? 7.492 11.811 -4.577 1.00 64.31 136 PRO A CA 1
ATOM 1051 C C . PRO A 1 136 ? 6.323 12.379 -5.407 1.00 64.31 136 PRO A C 1
ATOM 1053 O O . PRO A 1 136 ? 6.310 12.258 -6.633 1.00 64.31 136 PRO A O 1
ATOM 1056 N N . ASN A 1 137 ? 5.371 13.050 -4.748 1.00 56.53 137 ASN A N 1
ATOM 1057 C CA . ASN A 1 137 ? 4.078 13.503 -5.305 1.00 56.53 137 ASN A CA 1
ATOM 1058 C C . ASN A 1 137 ? 4.176 14.681 -6.314 1.00 56.53 137 ASN A C 1
ATOM 1060 O O . ASN A 1 137 ? 3.353 15.595 -6.294 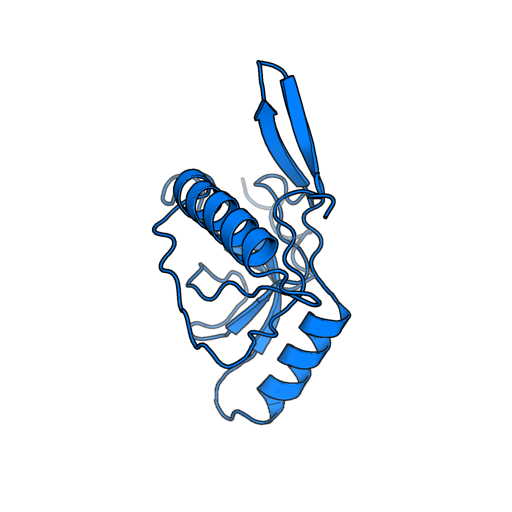1.00 56.53 137 ASN A O 1
ATOM 1064 N N . GLN A 1 138 ? 5.218 14.719 -7.151 1.00 44.91 138 GLN A N 1
ATOM 1065 C CA . GLN A 1 138 ? 5.520 15.767 -8.143 1.00 44.91 138 GLN A CA 1
ATOM 1066 C C . GLN A 1 138 ? 6.088 15.205 -9.471 1.00 44.91 138 GLN A C 1
ATOM 1068 O O . GLN A 1 138 ? 6.513 15.981 -10.319 1.00 44.91 138 GLN A O 1
ATOM 1073 N N . VAL A 1 139 ? 6.145 13.877 -9.662 1.00 48.97 139 VAL A N 1
ATOM 1074 C CA . VAL A 1 139 ? 6.869 13.236 -10.793 1.00 48.97 139 VAL A CA 1
ATOM 1075 C C . VAL A 1 139 ? 5.937 12.761 -11.927 1.00 48.97 139 VAL A C 1
ATOM 1077 O O . VAL A 1 139 ? 6.389 12.125 -12.874 1.00 48.97 139 VAL A O 1
ATOM 1080 N N . GLU A 1 140 ? 4.644 13.101 -11.888 1.00 45.19 140 GLU A N 1
ATOM 1081 C CA . GLU A 1 140 ? 3.685 12.704 -12.938 1.00 45.19 140 GLU A CA 1
ATOM 1082 C C . GLU A 1 140 ? 4.039 13.278 -14.329 1.00 45.19 140 GLU A C 1
ATOM 1084 O O . GLU A 1 140 ? 3.867 12.589 -15.330 1.00 45.19 140 GLU A O 1
ATOM 1089 N N . GLU A 1 141 ? 4.616 14.486 -14.412 1.00 37.22 141 GLU A N 1
ATOM 1090 C CA . GLU A 1 141 ? 4.971 15.131 -15.694 1.00 37.22 141 GLU A CA 1
ATOM 1091 C C . GLU A 1 141 ? 6.256 14.594 -16.365 1.00 37.22 141 GLU A C 1
ATOM 1093 O O . GLU A 1 141 ? 6.538 14.950 -17.507 1.00 37.22 141 GLU A O 1
ATOM 1098 N N . GLN A 1 142 ? 7.075 13.768 -15.698 1.00 38.19 142 GLN A N 1
ATOM 1099 C CA . GLN A 1 142 ? 8.442 13.472 -16.174 1.00 38.19 142 GLN A CA 1
ATOM 1100 C C . GLN A 1 142 ? 8.620 12.141 -16.929 1.00 38.19 142 GLN A C 1
ATOM 1102 O O . GLN A 1 142 ? 9.752 11.789 -17.254 1.00 38.19 142 GLN A O 1
ATOM 1107 N N . ILE A 1 143 ? 7.548 11.387 -17.200 1.00 44.19 143 ILE A N 1
ATOM 1108 C CA . ILE A 1 143 ? 7.643 10.031 -17.789 1.00 44.19 143 ILE A CA 1
ATOM 1109 C C . ILE A 1 143 ? 7.068 9.947 -19.219 1.00 44.19 143 ILE A C 1
ATOM 1111 O O . ILE A 1 143 ? 7.437 9.044 -19.964 1.00 44.19 143 ILE A O 1
ATOM 1115 N N . GLU A 1 144 ? 6.277 10.926 -19.674 1.00 37.72 144 GLU A N 1
ATOM 1116 C CA . GLU A 1 144 ? 5.839 11.034 -21.085 1.00 37.72 144 GLU A CA 1
ATOM 1117 C C . GLU A 1 144 ? 6.919 11.626 -22.031 1.00 37.72 144 GLU A C 1
ATOM 1119 O O . GLU A 1 144 ? 6.620 11.985 -23.168 1.00 37.72 144 GLU A O 1
ATOM 1124 N N . GLY A 1 145 ? 8.168 11.777 -21.565 1.00 37.25 145 GLY A N 1
ATOM 1125 C CA . GLY A 1 145 ? 9.179 12.637 -22.199 1.00 37.25 145 GLY A CA 1
ATOM 1126 C C . GLY A 1 145 ? 10.167 11.997 -23.187 1.00 37.25 145 GLY A C 1
ATOM 1127 O O . GLY A 1 145 ? 10.672 12.720 -24.043 1.00 37.25 145 GLY A O 1
ATOM 1128 N N . ASP A 1 146 ? 10.451 10.692 -23.095 1.00 33.16 146 ASP A N 1
ATOM 1129 C CA . ASP A 1 146 ? 11.530 10.039 -23.865 1.00 33.16 146 ASP A CA 1
ATOM 1130 C C . ASP A 1 146 ? 11.002 9.014 -24.893 1.00 33.16 146 ASP A C 1
ATOM 1132 O O . ASP A 1 146 ? 10.252 8.093 -24.557 1.00 33.16 146 ASP A O 1
ATOM 1136 N N . CYS A 1 147 ? 11.448 9.160 -26.148 1.00 37.38 147 CYS A N 1
ATOM 1137 C CA . CYS A 1 147 ? 11.282 8.235 -27.280 1.00 37.38 147 CYS A CA 1
ATOM 1138 C C . CYS A 1 147 ? 12.586 8.161 -28.090 1.00 37.38 147 CYS A C 1
ATOM 1140 O O . CYS A 1 147 ? 13.172 9.240 -28.338 1.00 37.38 147 CYS A O 1
#

Sequence (147 aa):
MRIQGEVFKGVTLPKSHDIPEHGMGIPSISIMLHELIKLLYHAQSCDVTMIRMGTSGGIGVAPGSVVITDTAVDSFFKPRFEQVVLDNVVTRSTELDKELAEELSNCSREIPNFPTLIGHTMCTYDFYEVTIKVFPNQVEEQIEGDC

Radius of gyration: 16.45 Å; chains: 1; bounding box: 37×31×50 Å

pLDDT: mean 77.3, std 20.79, range [21.2, 95.19]